Protein AF-A0A0F4JRN2-F1 (afdb_monomer_lite)

Radius of gyration: 12.16 Å; chains: 1; bounding box: 27×24×34 Å

Structure (mmCIF, N/CA/C/O backbone):
data_AF-A0A0F4JRN2-F1
#
_entry.id   AF-A0A0F4JRN2-F1
#
loop_
_atom_site.group_PDB
_atom_site.id
_atom_site.type_symbol
_atom_site.label_atom_id
_atom_site.label_alt_id
_atom_site.label_comp_id
_atom_site.label_asym_id
_atom_site.label_entity_id
_atom_site.label_seq_id
_atom_site.pdbx_PDB_ins_code
_atom_site.Cartn_x
_atom_site.Cartn_y
_atom_site.Cartn_z
_atom_site.occupancy
_atom_site.B_iso_or_equiv
_atom_site.auth_seq_id
_atom_site.auth_comp_id
_atom_site.auth_asym_id
_atom_site.auth_atom_id
_atom_site.pdbx_PDB_model_num
ATOM 1 N N . ARG A 1 1 ? -1.893 -3.462 -13.615 1.00 64.62 1 ARG A N 1
ATOM 2 C CA . ARG A 1 1 ? -1.419 -4.349 -12.521 1.00 64.62 1 ARG A CA 1
ATOM 3 C C . ARG A 1 1 ? -2.638 -4.879 -11.769 1.00 64.62 1 ARG A C 1
ATOM 5 O O . ARG A 1 1 ? -3.626 -4.157 -11.710 1.00 64.62 1 ARG A O 1
ATOM 12 N N . GLN A 1 2 ? -2.621 -6.127 -11.290 1.00 80.50 2 GLN A N 1
ATOM 13 C CA . GLN A 1 2 ? -3.745 -6.699 -10.528 1.00 80.50 2 GLN A CA 1
ATOM 14 C C . GLN A 1 2 ? -3.864 -6.053 -9.145 1.00 80.50 2 GLN A C 1
ATOM 16 O O . GLN A 1 2 ? -2.851 -5.661 -8.567 1.00 80.50 2 GLN A O 1
ATOM 21 N N . ALA A 1 3 ? -5.095 -5.962 -8.636 1.00 81.69 3 ALA A N 1
ATOM 22 C CA . ALA A 1 3 ? -5.389 -5.489 -7.286 1.00 81.69 3 ALA A CA 1
ATOM 23 C C . ALA A 1 3 ? -4.699 -6.370 -6.222 1.00 81.69 3 ALA A C 1
ATOM 25 O O . ALA A 1 3 ?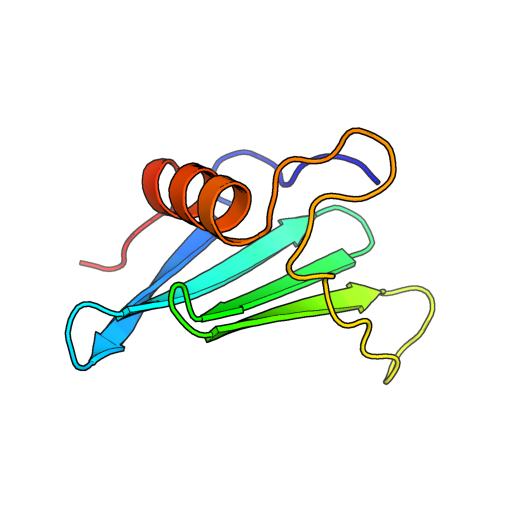 -4.478 -7.561 -6.469 1.00 81.69 3 ALA A O 1
ATOM 26 N N . PRO A 1 4 ? -4.360 -5.812 -5.044 1.00 83.56 4 PRO A N 1
ATOM 27 C CA . PRO A 1 4 ? -3.786 -6.603 -3.967 1.00 83.56 4 PRO A CA 1
ATOM 28 C C . PRO A 1 4 ? -4.813 -7.656 -3.513 1.00 83.56 4 PRO A C 1
ATOM 30 O O . PRO A 1 4 ? -5.999 -7.334 -3.386 1.00 83.56 4 PRO A O 1
ATOM 33 N N . PRO A 1 5 ? -4.399 -8.909 -3.257 1.00 85.50 5 PRO A N 1
ATOM 34 C CA . PRO A 1 5 ? -5.293 -9.917 -2.699 1.00 85.50 5 PRO A CA 1
ATOM 35 C C . PRO A 1 5 ? -5.918 -9.467 -1.362 1.00 85.50 5 PRO A C 1
ATOM 37 O O . PRO A 1 5 ? -5.306 -8.680 -0.631 1.00 85.50 5 PRO A O 1
ATOM 40 N N . PRO A 1 6 ? -7.101 -9.986 -0.979 1.00 83.31 6 PRO A N 1
ATOM 41 C CA . PRO A 1 6 ? -7.694 -9.702 0.327 1.00 83.31 6 PRO A CA 1
ATOM 42 C C . PRO A 1 6 ? -6.710 -9.938 1.484 1.00 83.31 6 PRO A C 1
ATOM 44 O O . PRO A 1 6 ? -5.936 -10.895 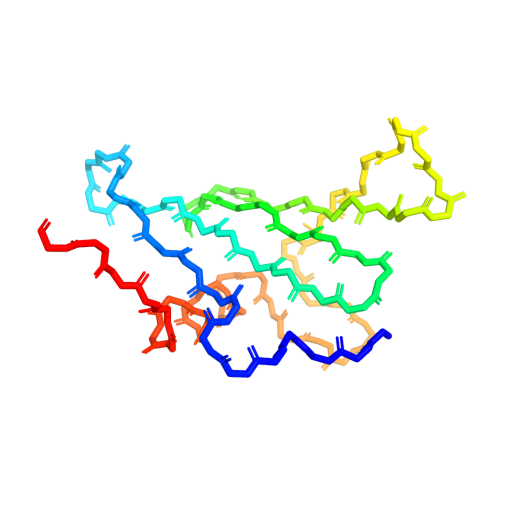1.476 1.00 83.31 6 PRO A O 1
ATOM 47 N N . GLY A 1 7 ? -6.710 -9.042 2.474 1.00 86.31 7 GLY A N 1
ATOM 48 C CA . GLY A 1 7 ? -5.802 -9.108 3.627 1.00 86.31 7 GLY A CA 1
ATOM 49 C C . GLY A 1 7 ? -4.353 -8.673 3.352 1.00 86.31 7 GLY A C 1
ATOM 50 O O . GLY A 1 7 ? -3.545 -8.633 4.281 1.00 86.31 7 GLY A O 1
ATOM 51 N N . ARG A 1 8 ? -4.004 -8.309 2.109 1.00 91.94 8 ARG A N 1
ATOM 52 C CA . ARG A 1 8 ? -2.681 -7.758 1.747 1.00 91.94 8 ARG A CA 1
ATOM 53 C C . ARG A 1 8 ? -2.582 -6.243 1.868 1.00 91.94 8 ARG A C 1
ATOM 55 O O . ARG A 1 8 ? -1.546 -5.680 1.532 1.00 91.94 8 ARG A O 1
ATOM 62 N N . VAL A 1 9 ? -3.630 -5.593 2.364 1.00 95.75 9 VAL A N 1
ATOM 63 C CA . VAL A 1 9 ? -3.597 -4.180 2.737 1.00 95.75 9 VAL A CA 1
ATOM 64 C C . VAL A 1 9 ? -3.457 -4.093 4.252 1.00 95.75 9 VAL A C 1
ATOM 66 O O . VAL A 1 9 ? -4.253 -4.678 4.984 1.00 95.75 9 VAL A O 1
ATOM 69 N N . ARG A 1 10 ? -2.433 -3.387 4.727 1.00 94.50 10 ARG A N 1
ATOM 70 C CA . ARG A 1 10 ? -2.147 -3.156 6.146 1.00 94.50 10 ARG A CA 1
ATOM 71 C C . ARG A 1 10 ? -2.178 -1.670 6.436 1.00 94.50 10 ARG A C 1
ATOM 73 O O . ARG A 1 10 ? -1.696 -0.875 5.632 1.00 94.50 10 ARG A O 1
ATOM 80 N N . SER A 1 11 ? -2.707 -1.321 7.600 1.00 93.38 11 SER A N 1
ATOM 81 C CA . SER A 1 11 ? -2.831 0.063 8.039 1.00 93.38 11 SER A CA 1
ATOM 82 C C . SER A 1 11 ? -2.286 0.232 9.447 1.00 93.38 11 SER A C 1
ATOM 84 O O . SER A 1 11 ? -2.693 -0.481 10.367 1.00 93.38 11 SER A O 1
ATOM 86 N N . ALA A 1 12 ? -1.393 1.200 9.626 1.00 92.44 12 ALA A N 1
ATOM 87 C CA . ALA A 1 12 ? -0.813 1.556 10.914 1.00 92.44 12 ALA A CA 1
ATOM 88 C C . ALA A 1 12 ? -1.005 3.050 11.196 1.00 92.44 12 ALA A C 1
ATOM 90 O O . ALA A 1 12 ? -1.083 3.876 10.287 1.00 92.44 12 ALA A O 1
ATOM 91 N N . PHE A 1 13 ? -1.135 3.401 12.474 1.00 90.25 13 PHE A N 1
ATOM 92 C CA . PHE A 1 13 ? -1.285 4.796 12.873 1.00 90.25 13 PHE A CA 1
ATOM 93 C C . PHE A 1 13 ? 0.027 5.559 12.665 1.00 90.25 13 PHE A C 1
ATOM 95 O O . PHE A 1 13 ? 1.096 5.042 12.981 1.00 90.25 13 PHE A O 1
ATOM 102 N N . ALA A 1 14 ? -0.066 6.785 12.147 1.00 88.19 14 ALA A N 1
ATOM 103 C CA . ALA A 1 14 ? 1.087 7.621 11.812 1.00 88.19 14 ALA A CA 1
ATOM 104 C C . ALA A 1 14 ? 1.071 8.997 12.507 1.00 88.19 14 ALA A C 1
ATOM 106 O O . ALA A 1 14 ? 1.836 9.875 12.117 1.00 88.19 14 ALA A O 1
ATOM 107 N N . GLY A 1 15 ? 0.205 9.192 13.510 1.00 86.38 15 GLY A N 1
ATOM 108 C CA . GLY A 1 15 ? 0.012 10.482 14.185 1.00 86.38 15 GLY A CA 1
ATOM 109 C C . GLY A 1 15 ? -1.070 11.353 13.540 1.00 86.38 15 GLY A C 1
ATOM 110 O O . GLY A 1 15 ? -1.372 11.210 12.358 1.00 86.38 15 GLY A O 1
ATOM 111 N N . GLU A 1 16 ? -1.668 12.249 14.335 1.00 86.69 16 GLU A N 1
ATOM 112 C CA . GLU A 1 16 ? -2.566 13.329 13.870 1.00 86.69 16 GLU A CA 1
ATOM 113 C C . GLU A 1 16 ? -3.749 12.873 12.992 1.00 86.69 16 GLU A C 1
ATOM 115 O O . GLU A 1 16 ? -4.161 13.554 12.059 1.00 86.69 16 GLU A O 1
ATOM 120 N N . GLY A 1 17 ? -4.296 11.681 13.257 1.00 85.62 17 GLY A N 1
ATOM 121 C CA . GLY A 1 17 ? -5.395 11.116 12.459 1.00 85.62 17 GLY A CA 1
ATOM 122 C C . GLY A 1 17 ? -4.972 10.579 11.085 1.00 85.62 17 GLY A C 1
ATOM 123 O O . GLY A 1 17 ? -5.806 10.061 10.344 1.00 85.62 17 GLY A O 1
ATOM 124 N N . VAL A 1 18 ? -3.682 10.639 10.755 1.00 90.56 18 VAL A N 1
ATOM 125 C CA . VAL A 1 18 ? -3.103 10.110 9.520 1.00 90.56 18 VAL A CA 1
ATOM 126 C C . VAL A 1 18 ? -2.637 8.670 9.736 1.00 90.56 18 VAL A C 1
ATOM 128 O O . VAL A 1 18 ? -2.270 8.256 10.843 1.00 90.56 18 VAL A O 1
ATOM 131 N N . ARG A 1 19 ? -2.659 7.875 8.665 1.00 92.88 19 ARG A N 1
ATOM 132 C CA . ARG A 1 19 ? -2.267 6.462 8.687 1.00 92.88 19 ARG A CA 1
ATOM 133 C C . ARG A 1 19 ? -1.225 6.176 7.617 1.00 92.88 19 ARG A C 1
ATOM 135 O O . ARG A 1 19 ? -1.253 6.788 6.546 1.00 92.88 19 ARG A O 1
ATOM 142 N N . THR A 1 20 ? -0.319 5.248 7.906 1.00 95.38 20 THR A N 1
ATOM 143 C CA . THR A 1 20 ? 0.497 4.608 6.879 1.00 95.38 20 THR A CA 1
ATOM 144 C C . THR A 1 20 ? -0.246 3.395 6.339 1.00 95.38 20 THR A C 1
ATOM 146 O O . THR A 1 20 ? -0.835 2.621 7.095 1.00 95.38 20 THR A O 1
ATOM 149 N N . LEU A 1 21 ? -0.224 3.236 5.020 1.00 96.00 21 LEU A N 1
ATOM 150 C CA . LEU A 1 21 ? -0.802 2.100 4.316 1.00 96.00 21 LEU A CA 1
ATOM 151 C C . LEU A 1 21 ? 0.300 1.343 3.589 1.00 96.00 21 LEU A C 1
ATOM 153 O O . LEU A 1 21 ? 1.163 1.952 2.955 1.00 96.00 21 LEU A O 1
ATOM 157 N N . ARG A 1 22 ? 0.232 0.015 3.645 1.00 96.56 22 ARG A N 1
ATOM 158 C CA . ARG A 1 22 ? 1.010 -0.878 2.789 1.00 96.56 22 ARG A CA 1
ATOM 159 C C . ARG A 1 22 ? 0.062 -1.813 2.055 1.00 96.56 22 ARG A C 1
ATOM 161 O O . ARG A 1 22 ? -0.764 -2.447 2.703 1.00 96.56 22 ARG A O 1
ATOM 168 N N . ALA A 1 23 ? 0.192 -1.910 0.738 1.00 96.31 23 ALA A N 1
ATOM 169 C CA . ALA A 1 23 ? -0.549 -2.867 -0.074 1.00 96.31 23 ALA A CA 1
ATOM 170 C C . ALA A 1 23 ? 0.418 -3.670 -0.945 1.00 96.31 23 ALA A C 1
ATOM 172 O O . ALA A 1 23 ? 1.213 -3.083 -1.669 1.00 96.31 23 ALA A O 1
ATOM 173 N N . ASP A 1 24 ? 0.336 -4.995 -0.885 1.00 95.19 24 ASP A N 1
ATOM 174 C CA . ASP A 1 24 ? 1.218 -5.885 -1.643 1.00 95.19 24 ASP A CA 1
ATOM 175 C C . ASP A 1 24 ? 0.409 -6.670 -2.686 1.00 95.19 24 ASP A C 1
ATOM 177 O O . ASP A 1 24 ? -0.540 -7.384 -2.346 1.00 95.19 24 ASP A O 1
ATOM 181 N N . GLY A 1 25 ? 0.780 -6.542 -3.959 1.00 92.62 25 GLY A N 1
ATOM 182 C CA . GLY A 1 25 ? 0.218 -7.312 -5.066 1.00 92.62 25 GLY A CA 1
ATOM 183 C C . GLY A 1 25 ? 1.282 -8.153 -5.781 1.00 92.62 25 GLY A C 1
ATOM 184 O O . GLY A 1 25 ? 2.463 -8.082 -5.449 1.00 92.62 25 GLY A O 1
ATOM 185 N N . PRO A 1 26 ? 0.898 -8.981 -6.766 1.00 92.75 26 PRO A N 1
ATOM 186 C CA . PRO A 1 26 ? 1.869 -9.757 -7.534 1.00 92.75 26 PRO A CA 1
ATOM 187 C C . PRO A 1 26 ? 2.781 -8.829 -8.353 1.00 92.75 26 PRO A C 1
ATOM 189 O O . PRO A 1 26 ? 2.297 -8.138 -9.252 1.00 92.75 26 PRO A O 1
ATOM 192 N N . GLY A 1 27 ? 4.082 -8.807 -8.049 1.00 93.19 27 GLY A N 1
ATOM 193 C CA . GLY A 1 27 ? 5.070 -8.005 -8.778 1.00 93.19 27 GLY A CA 1
ATOM 194 C C . GLY A 1 27 ? 5.180 -6.541 -8.339 1.00 93.19 27 GLY A C 1
ATOM 195 O O . GLY A 1 27 ? 5.900 -5.771 -8.978 1.00 93.19 27 GLY A O 1
ATOM 196 N N . TRP A 1 28 ? 4.422 -6.109 -7.324 1.00 94.75 28 TRP A N 1
ATOM 197 C CA . TRP A 1 28 ? 4.429 -4.716 -6.883 1.00 94.75 28 TRP A CA 1
ATOM 198 C C . TRP A 1 28 ? 4.048 -4.556 -5.413 1.00 94.75 28 TRP A C 1
ATOM 200 O O . TRP A 1 28 ? 3.253 -5.310 -4.853 1.00 94.75 28 TRP A O 1
ATOM 210 N N . SER A 1 29 ? 4.562 -3.498 -4.801 1.00 95.81 29 SER A N 1
ATOM 211 C CA . SER A 1 29 ? 4.152 -3.037 -3.475 1.00 95.81 29 SER A CA 1
ATOM 212 C C . SER A 1 29 ? 3.798 -1.556 -3.531 1.00 95.81 29 SER A C 1
ATOM 214 O O . SER A 1 29 ? 4.401 -0.801 -4.288 1.00 95.81 29 SER A O 1
ATOM 216 N N . LEU A 1 30 ? 2.840 -1.120 -2.722 1.00 95.94 30 LEU A N 1
ATOM 217 C CA . LEU A 1 30 ? 2.503 0.284 -2.514 1.00 95.94 30 LEU A CA 1
ATOM 218 C C . LEU A 1 30 ? 2.705 0.643 -1.048 1.00 95.94 30 LEU A C 1
ATOM 220 O O . LEU A 1 30 ? 2.285 -0.096 -0.157 1.00 95.94 30 LEU A O 1
ATOM 224 N N . VAL A 1 31 ? 3.307 1.804 -0.813 1.00 96.88 31 VAL A N 1
ATOM 225 C CA . VAL A 1 31 ? 3.401 2.441 0.503 1.00 96.88 31 VAL A CA 1
ATOM 226 C C . VAL A 1 31 ? 2.816 3.842 0.421 1.00 96.88 31 VAL A C 1
ATOM 228 O O . VAL A 1 31 ? 3.053 4.559 -0.549 1.00 96.88 31 VAL A O 1
ATOM 231 N N . ALA A 1 32 ? 2.030 4.236 1.416 1.00 96.88 32 ALA A N 1
ATOM 232 C CA . ALA A 1 32 ? 1.370 5.534 1.411 1.00 96.88 32 ALA A CA 1
ATOM 233 C C . ALA A 1 32 ? 1.181 6.114 2.808 1.00 96.88 32 ALA A C 1
ATOM 235 O O . ALA A 1 32 ? 1.148 5.387 3.801 1.00 96.88 32 ALA A O 1
ATOM 236 N N . ARG A 1 33 ? 0.982 7.432 2.853 1.00 95.00 33 ARG A N 1
ATOM 237 C CA . ARG A 1 33 ? 0.509 8.190 4.012 1.00 95.00 33 ARG A CA 1
ATOM 238 C C . ARG A 1 33 ? -0.771 8.925 3.606 1.00 95.00 33 ARG A C 1
ATOM 240 O O . ARG A 1 33 ? -0.734 9.736 2.686 1.00 95.00 33 ARG A O 1
ATOM 247 N N . THR A 1 34 ? -1.896 8.651 4.274 1.00 90.38 34 THR A N 1
ATOM 248 C CA . THR A 1 34 ? -3.250 9.041 3.807 1.00 90.38 34 THR A CA 1
ATOM 249 C C . THR A 1 34 ? -3.461 10.539 3.548 1.00 90.38 34 THR A C 1
ATOM 251 O O . THR A 1 34 ? -4.293 10.891 2.719 1.00 90.38 34 THR A O 1
ATOM 254 N N . GLY A 1 35 ? -2.705 11.425 4.202 1.00 85.38 35 GLY A N 1
ATOM 255 C CA . GLY A 1 35 ? -2.791 12.880 4.005 1.00 85.38 35 GLY A CA 1
ATOM 256 C C . GLY A 1 35 ? -1.791 13.467 3.005 1.00 85.38 35 GLY A C 1
ATOM 257 O O . GLY A 1 35 ? -1.836 14.664 2.738 1.00 85.38 35 GLY A O 1
ATOM 258 N N . ASP A 1 36 ? -0.883 12.661 2.461 1.00 91.56 36 ASP A N 1
ATOM 259 C CA . ASP A 1 36 ? 0.359 13.167 1.875 1.00 91.56 36 ASP A CA 1
ATOM 260 C C . ASP A 1 36 ? 0.648 12.536 0.512 1.00 91.56 36 ASP A C 1
ATOM 262 O O . ASP A 1 36 ? 0.189 13.056 -0.503 1.00 91.56 36 ASP A O 1
ATOM 266 N N . ALA A 1 37 ? 1.320 11.386 0.469 1.00 94.19 37 ALA A N 1
ATOM 267 C CA . ALA A 1 37 ? 1.797 10.785 -0.769 1.00 94.19 37 ALA A CA 1
ATOM 268 C C . ALA A 1 37 ? 1.658 9.260 -0.767 1.00 94.19 37 ALA A C 1
ATOM 270 O O . ALA A 1 37 ? 1.487 8.623 0.278 1.00 94.19 37 ALA A O 1
ATOM 271 N N . ALA A 1 38 ? 1.769 8.676 -1.959 1.00 96.44 38 ALA A N 1
ATOM 272 C CA . ALA A 1 38 ? 1.880 7.242 -2.158 1.00 96.44 38 ALA A CA 1
ATOM 273 C C . ALA A 1 38 ? 2.926 6.923 -3.222 1.00 96.44 38 ALA A C 1
ATOM 275 O O . ALA A 1 38 ? 3.117 7.681 -4.175 1.00 96.44 38 ALA A O 1
ATOM 276 N N . PHE A 1 39 ? 3.565 5.771 -3.061 1.00 96.12 39 PHE A N 1
ATOM 277 C CA . PHE A 1 39 ? 4.624 5.289 -3.932 1.00 96.12 39 PHE A CA 1
ATOM 278 C C . PHE A 1 39 ? 4.414 3.818 -4.261 1.00 96.12 39 PHE A C 1
ATOM 280 O O . PHE A 1 39 ? 3.998 3.042 -3.399 1.00 96.12 39 PHE A O 1
ATOM 287 N N . VAL A 1 40 ? 4.736 3.443 -5.495 1.00 95.25 40 VAL A N 1
ATOM 288 C CA . VAL A 1 40 ? 4.747 2.063 -5.976 1.00 95.25 40 VAL A CA 1
ATOM 289 C C . VAL A 1 40 ? 6.188 1.619 -6.199 1.00 95.25 40 VAL A C 1
ATOM 291 O O . VAL A 1 40 ? 6.978 2.311 -6.840 1.00 95.25 40 VAL A O 1
ATOM 294 N N . LEU A 1 41 ? 6.494 0.443 -5.668 1.00 95.75 41 LEU A N 1
ATOM 295 C CA . LEU A 1 41 ? 7.724 -0.313 -5.855 1.00 95.75 41 LEU A CA 1
ATOM 296 C C . LEU A 1 41 ? 7.404 -1.497 -6.762 1.00 95.75 41 LEU A C 1
ATOM 298 O O . LEU A 1 41 ? 6.349 -2.119 -6.603 1.00 95.75 41 LEU A O 1
ATOM 302 N N . LEU A 1 42 ? 8.297 -1.806 -7.695 1.00 95.06 42 LEU A N 1
ATOM 303 C CA . LEU A 1 42 ? 8.110 -2.878 -8.665 1.00 95.06 42 LEU A CA 1
ATOM 304 C C . LEU A 1 42 ? 9.200 -3.925 -8.504 1.00 95.06 42 LEU A C 1
ATOM 306 O O . LEU A 1 42 ? 10.375 -3.579 -8.425 1.00 95.06 42 LEU A O 1
ATOM 310 N N . ASP A 1 43 ? 8.812 -5.196 -8.513 1.00 94.50 43 ASP A N 1
ATOM 311 C CA . ASP A 1 43 ? 9.771 -6.298 -8.392 1.00 94.50 43 ASP A CA 1
ATOM 312 C C . ASP A 1 43 ? 10.695 -6.365 -9.621 1.00 94.50 43 ASP A C 1
ATOM 314 O O . ASP A 1 43 ? 11.861 -6.732 -9.509 1.00 94.50 43 ASP A O 1
ATOM 318 N N . GLU A 1 44 ? 10.172 -5.975 -10.790 1.00 95.25 44 GLU A N 1
ATOM 319 C CA . GLU A 1 44 ? 10.897 -5.922 -12.068 1.00 95.25 44 GLU A CA 1
ATOM 320 C C . GLU A 1 44 ? 11.927 -4.783 -12.143 1.00 95.25 44 GLU A C 1
ATOM 322 O O . GLU A 1 44 ? 12.856 -4.860 -12.941 1.00 95.25 44 GLU A O 1
ATOM 327 N N . GLU A 1 45 ? 11.806 -3.768 -11.281 1.00 94.94 45 GLU A N 1
ATOM 328 C CA . GLU A 1 45 ? 12.688 -2.596 -11.250 1.00 94.94 45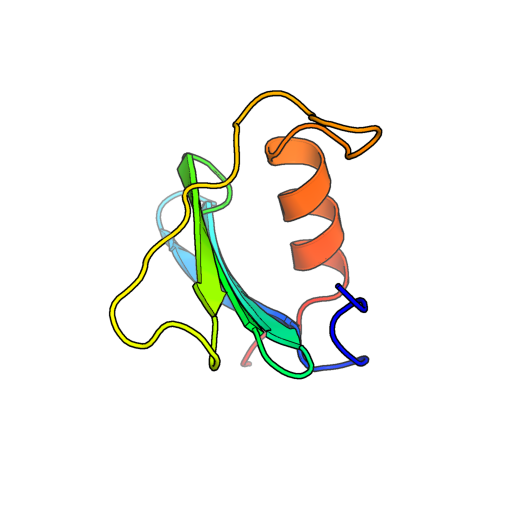 GLU A CA 1
ATOM 329 C C . GLU A 1 45 ? 13.170 -2.319 -9.808 1.00 94.94 45 GLU A C 1
ATOM 331 O O . GLU A 1 45 ? 12.731 -1.355 -9.165 1.00 94.94 45 GLU A O 1
ATOM 336 N N . PRO A 1 46 ? 14.057 -3.164 -9.243 1.00 88.62 46 PRO A N 1
ATOM 337 C CA . PRO A 1 46 ? 14.545 -2.982 -7.880 1.00 88.62 46 PRO A CA 1
ATOM 338 C C . PRO A 1 46 ? 15.247 -1.630 -7.700 1.00 88.62 46 PRO A C 1
ATOM 340 O O . PRO A 1 46 ? 16.132 -1.262 -8.467 1.00 88.62 46 PRO A O 1
ATOM 343 N N . GLY A 1 47 ? 14.864 -0.887 -6.659 1.00 89.56 47 GLY A N 1
ATOM 344 C CA . GLY A 1 47 ? 15.366 0.469 -6.399 1.00 89.56 47 GLY A CA 1
ATOM 345 C C . GLY A 1 47 ? 14.599 1.577 -7.131 1.00 89.56 47 GLY A C 1
ATOM 346 O O . GLY A 1 47 ? 14.739 2.745 -6.767 1.00 89.56 47 GLY A O 1
ATOM 347 N N . GLY A 1 48 ? 13.739 1.228 -8.094 1.00 94.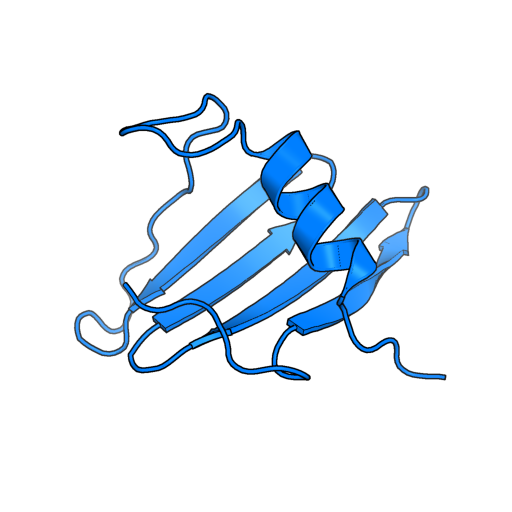38 48 GLY A N 1
ATOM 348 C CA . GLY A 1 48 ? 12.798 2.151 -8.719 1.00 94.38 48 GLY A CA 1
ATOM 349 C C . GLY A 1 48 ? 11.648 2.515 -7.777 1.00 94.38 48 GLY A C 1
ATOM 350 O O . GLY A 1 48 ? 11.011 1.644 -7.182 1.00 94.38 48 GLY A O 1
ATOM 351 N N . VAL A 1 49 ? 11.357 3.813 -7.657 1.00 96.00 49 VAL A N 1
ATOM 352 C CA . VAL A 1 49 ? 10.251 4.337 -6.841 1.00 96.00 49 VAL A CA 1
ATOM 353 C C . VAL A 1 49 ? 9.366 5.218 -7.711 1.00 96.00 49 VAL A C 1
ATOM 355 O O . VAL A 1 49 ? 9.786 6.278 -8.171 1.00 96.00 49 VAL A O 1
ATOM 358 N N . LEU A 1 50 ? 8.124 4.790 -7.926 1.00 94.31 50 LEU A N 1
ATOM 359 C CA . LEU A 1 50 ? 7.157 5.519 -8.742 1.00 94.31 50 LEU A CA 1
ATOM 360 C C . LEU A 1 50 ? 6.178 6.272 -7.845 1.00 94.31 50 LEU A C 1
ATOM 362 O O . LEU A 1 50 ? 5.429 5.655 -7.089 1.00 94.31 50 LEU A O 1
ATOM 366 N N . ALA A 1 51 ? 6.155 7.601 -7.936 1.00 94.25 51 ALA A N 1
ATOM 367 C CA . ALA A 1 51 ? 5.163 8.409 -7.234 1.00 94.25 51 ALA A CA 1
ATOM 368 C C . ALA A 1 51 ? 3.775 8.231 -7.866 1.00 94.25 51 ALA A C 1
ATOM 370 O O . ALA A 1 51 ? 3.626 8.295 -9.088 1.00 94.25 51 ALA A O 1
ATOM 371 N N . VAL A 1 52 ? 2.754 8.031 -7.031 1.00 92.94 52 VAL A N 1
ATOM 372 C CA . VAL A 1 52 ? 1.363 8.010 -7.489 1.00 92.94 52 VAL A CA 1
ATOM 373 C C . VAL A 1 52 ? 0.888 9.456 -7.654 1.00 92.94 52 VAL A C 1
ATOM 375 O O . VAL A 1 52 ? 0.943 10.215 -6.680 1.00 92.94 52 VAL A O 1
ATOM 378 N N . PRO A 1 53 ? 0.421 9.861 -8.850 1.00 92.12 53 PRO A N 1
ATOM 379 C CA . PRO A 1 53 ? -0.105 11.201 -9.066 1.00 92.12 53 PRO A CA 1
ATOM 380 C C . PRO A 1 53 ? -1.252 11.513 -8.107 1.00 92.12 53 PRO A C 1
ATOM 382 O O . PRO A 1 53 ? -2.075 10.652 -7.793 1.00 92.12 53 PRO A O 1
ATOM 385 N N . ARG A 1 54 ? -1.297 12.759 -7.626 1.00 91.62 54 ARG A N 1
ATOM 386 C CA . ARG A 1 54 ? -2.344 13.183 -6.692 1.00 91.62 54 ARG A CA 1
ATOM 387 C C . ARG A 1 54 ? -3.707 13.247 -7.373 1.00 91.62 54 ARG A C 1
ATOM 389 O O . ARG A 1 54 ? -4.693 12.768 -6.815 1.00 91.62 54 ARG A O 1
ATOM 396 N N . GLU A 1 55 ? -3.724 13.786 -8.586 1.00 90.25 55 GLU A N 1
ATOM 397 C CA . GLU A 1 55 ? -4.877 13.726 -9.474 1.00 90.25 55 GLU A CA 1
ATOM 398 C C . GLU A 1 55 ? -4.987 12.341 -10.105 1.00 90.25 55 GLU A C 1
ATOM 400 O O . GLU A 1 55 ? -3.981 11.696 -10.407 1.00 90.25 55 GLU A O 1
ATOM 405 N N . GLY A 1 56 ? -6.220 11.878 -10.302 1.00 82.38 56 GLY A N 1
ATOM 406 C CA . GLY A 1 56 ? -6.468 10.611 -10.980 1.00 82.38 56 GLY A CA 1
ATOM 407 C C . GLY A 1 56 ? -5.869 10.616 -12.388 1.00 82.38 56 GLY A C 1
ATOM 408 O O . GLY A 1 56 ? -5.904 11.626 -13.090 1.00 82.38 56 GLY A O 1
ATOM 409 N N . ALA A 1 57 ? -5.328 9.480 -12.821 1.00 80.44 57 ALA A N 1
ATOM 410 C CA . ALA A 1 57 ? -4.771 9.311 -14.160 1.00 80.44 57 ALA A CA 1
ATOM 411 C C . ALA A 1 57 ? -5.285 8.011 -14.784 1.00 80.44 57 ALA A C 1
ATOM 413 O O . ALA A 1 57 ? -5.443 7.004 -14.095 1.00 80.44 57 ALA A O 1
ATOM 414 N N . GLY A 1 58 ? -5.558 8.024 -16.093 1.00 77.19 58 GLY A N 1
ATOM 415 C CA . GLY A 1 58 ? -5.938 6.814 -16.833 1.00 77.19 58 GLY A CA 1
ATOM 416 C C . GLY A 1 58 ? -7.195 6.108 -16.304 1.00 77.19 58 GLY A C 1
ATOM 417 O O . GLY A 1 58 ? -7.244 4.883 -16.306 1.00 77.19 58 GLY A O 1
ATOM 418 N N . GLY A 1 59 ? -8.187 6.864 -15.812 1.00 78.94 59 GLY A N 1
ATOM 419 C CA . GLY A 1 59 ? -9.434 6.320 -15.251 1.00 78.94 59 GLY A CA 1
ATOM 420 C C . GLY A 1 59 ? -9.348 5.871 -13.787 1.00 78.94 59 GLY A C 1
ATOM 421 O O . GLY A 1 59 ? -10.328 5.356 -13.252 1.00 78.94 59 GLY A O 1
ATOM 422 N N . LEU A 1 60 ? -8.206 6.070 -13.123 1.00 78.31 60 LEU A N 1
ATOM 423 C CA . LEU A 1 60 ? -8.058 5.825 -11.689 1.00 78.31 60 LEU A CA 1
ATOM 424 C C . LEU A 1 60 ? -8.631 6.989 -10.863 1.00 78.31 60 LEU A C 1
ATOM 426 O O . LEU A 1 60 ? -8.544 8.141 -11.300 1.00 78.31 60 LEU A O 1
ATOM 430 N N . PRO A 1 61 ? -9.182 6.722 -9.662 1.00 86.69 61 PRO A N 1
ATOM 431 C CA . PRO A 1 61 ? -9.600 7.781 -8.753 1.00 86.69 61 PRO A CA 1
ATOM 432 C C . PRO A 1 61 ? -8.403 8.632 -8.319 1.00 86.69 61 PRO A C 1
ATOM 434 O O . PRO A 1 61 ? -7.259 8.171 -8.317 1.00 86.69 61 PRO A O 1
ATOM 437 N N . ALA A 1 62 ? -8.683 9.865 -7.896 1.00 93.38 62 ALA A N 1
ATOM 438 C CA . ALA A 1 62 ? -7.685 10.703 -7.246 1.00 93.38 62 ALA A CA 1
ATOM 439 C C . ALA A 1 62 ? -7.102 10.002 -6.011 1.00 93.38 62 ALA A C 1
ATOM 441 O O . ALA A 1 62 ? -7.788 9.225 -5.332 1.00 93.38 62 ALA A O 1
ATOM 442 N N . LEU A 1 63 ? -5.842 10.314 -5.702 1.00 94.12 63 LEU A N 1
ATOM 443 C CA . LEU A 1 63 ? -5.093 9.650 -4.641 1.00 94.12 63 LEU A CA 1
ATOM 444 C C . LEU A 1 63 ? -5.840 9.626 -3.294 1.00 94.12 63 LEU A C 1
ATOM 446 O O . LEU A 1 63 ? -5.902 8.550 -2.701 1.00 94.12 63 LEU A O 1
ATOM 450 N N . PRO A 1 64 ? -6.473 10.719 -2.817 1.00 93.44 64 PRO A N 1
ATOM 451 C CA . PRO A 1 64 ? -7.218 10.677 -1.559 1.00 93.44 64 PRO A CA 1
ATOM 452 C C . PRO A 1 64 ? -8.307 9.594 -1.533 1.00 93.44 64 PRO A C 1
ATOM 454 O O . PRO A 1 64 ? -8.394 8.834 -0.571 1.00 93.44 64 PRO A O 1
ATOM 457 N N . GLY A 1 65 ? -9.080 9.459 -2.615 1.00 92.56 65 GLY A N 1
ATOM 458 C CA . GLY A 1 65 ? -10.146 8.458 -2.709 1.00 92.56 65 GLY A CA 1
ATOM 459 C C . GLY A 1 65 ? -9.612 7.026 -2.783 1.00 92.56 65 GLY A C 1
ATOM 460 O O . GLY A 1 65 ? -10.182 6.118 -2.177 1.00 92.56 65 GLY A O 1
ATOM 461 N N . LEU A 1 66 ? -8.485 6.820 -3.474 1.00 92.19 66 LEU A N 1
ATOM 462 C CA . LEU A 1 66 ? -7.796 5.528 -3.491 1.00 92.19 66 LEU A CA 1
ATOM 463 C C . LEU A 1 66 ? -7.336 5.123 -2.084 1.00 92.19 66 LEU A C 1
ATOM 465 O O . LEU A 1 66 ? -7.572 3.992 -1.659 1.00 92.19 66 LEU A O 1
ATOM 469 N N . LEU A 1 67 ? -6.681 6.036 -1.362 1.00 94.00 67 LEU A N 1
ATOM 470 C CA . LEU A 1 67 ? -6.150 5.750 -0.029 1.00 94.00 67 LEU A CA 1
ATOM 471 C C . LEU A 1 67 ? -7.267 5.506 0.987 1.00 94.00 67 LEU A C 1
ATOM 473 O O . LEU A 1 67 ? -7.140 4.611 1.819 1.00 94.00 67 LEU A O 1
ATOM 477 N N . GLU A 1 68 ? -8.379 6.232 0.887 1.00 9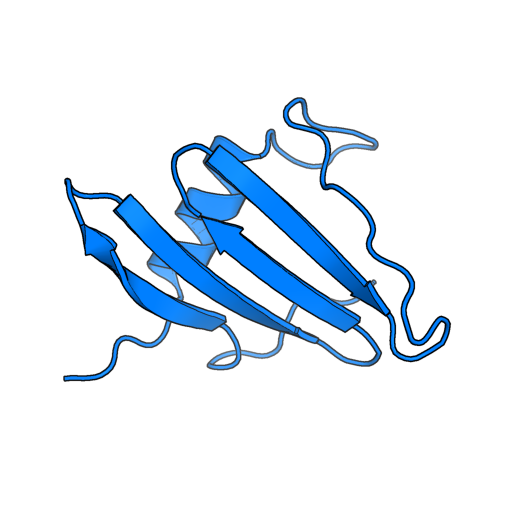2.31 68 GLU A N 1
ATOM 478 C CA . GLU A 1 68 ? -9.557 5.985 1.718 1.00 92.31 68 GLU A CA 1
ATOM 479 C C . GLU A 1 68 ? -10.139 4.584 1.471 1.00 92.31 68 GLU A C 1
ATOM 481 O O . GLU A 1 68 ? -10.418 3.845 2.416 1.00 92.31 68 GLU A O 1
ATOM 486 N N . ALA A 1 69 ? -10.272 4.176 0.205 1.00 91.81 69 ALA A N 1
ATOM 487 C CA . ALA A 1 69 ? -10.767 2.847 -0.143 1.00 91.81 69 ALA A CA 1
ATOM 488 C C . ALA A 1 69 ? -9.849 1.731 0.381 1.00 91.81 69 ALA A C 1
ATOM 490 O O . ALA A 1 69 ? -10.340 0.724 0.892 1.00 91.81 69 ALA A O 1
ATOM 491 N N . LEU A 1 70 ? -8.529 1.923 0.294 1.00 92.88 70 LEU A N 1
ATOM 492 C CA . LEU A 1 70 ? -7.547 0.985 0.834 1.00 92.88 70 LEU A CA 1
ATOM 493 C C . LEU A 1 70 ? -7.599 0.919 2.366 1.00 92.88 70 LEU A C 1
ATOM 495 O O . LEU A 1 70 ? -7.587 -0.184 2.908 1.00 92.88 70 LEU A O 1
ATOM 499 N N . ASP A 1 71 ? -7.705 2.049 3.073 1.00 92.25 71 ASP A N 1
ATOM 500 C CA . ASP A 1 71 ? -7.785 2.038 4.542 1.00 92.25 71 ASP A CA 1
ATOM 501 C C . ASP A 1 71 ? -9.035 1.309 5.056 1.00 92.25 71 ASP A C 1
ATOM 503 O O . ASP A 1 71 ? -8.961 0.609 6.067 1.00 92.25 71 ASP A O 1
ATOM 507 N N . ARG A 1 72 ? -10.165 1.400 4.337 1.00 91.56 72 ARG A N 1
ATOM 508 C CA . ARG A 1 72 ? -11.409 0.693 4.698 1.00 91.56 72 ARG A CA 1
ATOM 509 C C . ARG A 1 72 ? -11.274 -0.831 4.668 1.00 91.56 72 ARG A C 1
ATOM 511 O O . ARG A 1 72 ? -11.943 -1.504 5.446 1.00 91.56 72 ARG A O 1
ATOM 518 N N . VAL A 1 73 ? -10.435 -1.374 3.786 1.00 91.81 73 VAL A N 1
ATOM 519 C CA . VAL A 1 73 ? -10.203 -2.828 3.662 1.00 91.81 73 VAL A CA 1
ATOM 520 C C . VAL A 1 73 ? -8.929 -3.291 4.370 1.00 91.81 73 VAL A C 1
ATOM 522 O O . VAL A 1 73 ? -8.592 -4.476 4.333 1.00 91.81 73 VAL A O 1
ATOM 525 N N . ALA A 1 74 ? -8.196 -2.366 4.990 1.00 93.44 74 ALA A N 1
ATOM 526 C CA . ALA A 1 74 ? -6.910 -2.657 5.585 1.00 93.44 74 ALA A CA 1
ATOM 527 C C . ALA A 1 74 ? -7.046 -3.448 6.887 1.00 93.44 74 ALA A C 1
ATOM 529 O O . ALA A 1 74 ? -7.816 -3.108 7.786 1.00 93.44 74 ALA A O 1
ATOM 530 N N . VAL A 1 75 ? -6.197 -4.461 7.029 1.00 91.75 75 VAL A N 1
ATOM 531 C CA . VAL A 1 75 ? -5.988 -5.147 8.300 1.00 91.75 75 VAL A CA 1
ATOM 532 C C . VAL A 1 75 ? -5.256 -4.196 9.246 1.00 91.75 75 VAL A C 1
ATOM 534 O O . VAL A 1 75 ? -4.224 -3.614 8.892 1.00 91.75 75 VAL A O 1
ATOM 537 N N . ARG A 1 76 ? -5.797 -4.045 10.456 1.00 86.75 76 ARG A N 1
ATOM 538 C CA . ARG A 1 76 ? -5.236 -3.211 11.522 1.00 86.75 76 ARG A CA 1
ATOM 539 C C . ARG A 1 76 ? -4.652 -4.126 12.604 1.00 86.75 76 ARG A C 1
ATOM 541 O O . ARG A 1 76 ? -5.380 -4.999 13.075 1.00 86.75 76 ARG A O 1
ATOM 548 N N . PRO A 1 77 ? -3.369 -3.975 12.979 1.00 73.12 77 PRO A N 1
ATOM 549 C CA . PRO A 1 77 ? -2.845 -4.614 14.181 1.00 73.12 77 PRO A CA 1
ATOM 550 C C . PRO A 1 77 ? -3.646 -4.135 15.398 1.00 73.12 77 PRO A C 1
ATOM 552 O O . PRO A 1 77 ? -3.961 -2.944 15.478 1.00 73.12 77 PRO A O 1
ATOM 555 N N . VAL A 1 78 ? -3.999 -5.068 16.284 1.00 66.75 78 VAL A N 1
ATOM 556 C CA . VAL A 1 78 ? -4.620 -4.787 17.589 1.00 66.75 78 VAL A CA 1
ATOM 557 C C . VAL A 1 78 ? -3.581 -4.375 18.618 1.00 66.75 78 VAL A C 1
ATOM 559 O O . VAL A 1 78 ? -2.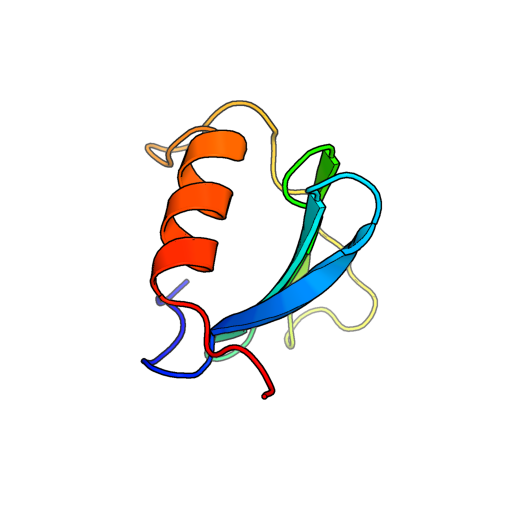437 -4.874 18.519 1.00 66.75 78 VAL A O 1
#

Organism: NCBI:txid68223

Foldseek 3Di:
DDFAPQQQWAWDDDDDPKIWIWHDHVQKIKIDILVDWIWMDGNVDPPDIHTDAQPDDPPGHGSNVVVVVSVVRHDYDD

Sequence (78 aa):
RQAPPPGRVRSAFAGEGVRTLRADGPGWSLVARTGDAAFVLLDEEPGGVLAVPREGAGGLPALPGLLEALDRVAVRPV

Secondary structure (DSSP, 8-state):
-PPPPTT-EEEEE-STT-EEEEEEETTEEEEEETTS-EEEEETTEEEEEEEPPSS--TTPPPHHHHHHHHHHH-B---

pLDDT: mean 90.31, std 6.58, range [64.62, 96.88]